Protein AF-A0AAQ3X7V9-F1 (afdb_monomer_lite)

InterPro domains:
  IPR043502 DNA/RNA polymerase superfamily [SSF56672] (32-116)

Foldseek 3Di:
DDDDDDPPVVVVVVVVPPDDDDCPVVVVVVCVVCVVVPDPDPDDPPDDPDDDDFDFDPPDDDDDDQADDDDPVVVVLVVPDPDPPPVVPPARAWDWDQDPVRRIDTDGDPPCVVGGD

pLDDT: mean 70.52, std 15.32, range [35.88, 89.69]

Sequence (117 aa):
MGKMQLSRSESLCKSVMLLGSSNFHLYSTLFRQFAPLFASVDGLPLVRGCEHCIPLIRRAKPISVRPYRYPPALKTEIEQPDSAQLKSLLFPNVVVFKKKDRSWQPVVDYYLNALTI

Organism: NCBI:txid547442

Structure (mmCIF, N/CA/C/O backbone):
data_AF-A0AAQ3X7V9-F1
#
_entry.id   AF-A0AAQ3X7V9-F1
#
loop_
_atom_site.group_PDB
_atom_site.id
_atom_site.type_symbol
_atom_site.label_atom_id
_atom_site.label_alt_id
_atom_site.label_comp_id
_atom_site.label_asym_id
_atom_site.label_entity_id
_atom_site.label_seq_id
_atom_site.pdbx_PDB_ins_code
_atom_site.Cartn_x
_atom_site.Cartn_y
_atom_site.Cartn_z
_atom_site.occupancy
_atom_site.B_iso_or_equiv
_atom_site.auth_seq_id
_atom_site.auth_comp_id
_atom_site.auth_asym_id
_atom_site.auth_atom_id
_atom_site.pdbx_PDB_model_num
ATOM 1 N N . MET A 1 1 ? -1.681 7.524 35.721 1.00 35.88 1 MET A N 1
ATOM 2 C CA . MET A 1 1 ? -1.478 8.690 34.831 1.00 35.88 1 MET A CA 1
ATOM 3 C C . MET A 1 1 ? -1.351 8.178 33.405 1.00 35.88 1 MET A C 1
ATOM 5 O O . MET A 1 1 ? -0.570 7.265 33.202 1.00 35.88 1 MET A O 1
ATOM 9 N N . GLY A 1 2 ? -2.110 8.719 32.449 1.00 36.91 2 GLY A N 1
ATOM 10 C CA . GLY A 1 2 ? -1.960 8.370 31.030 1.00 36.91 2 GLY A CA 1
ATOM 11 C C . GLY A 1 2 ? -3.263 8.528 30.256 1.00 36.91 2 GLY A C 1
ATOM 12 O O . GLY A 1 2 ? -3.939 7.548 29.979 1.00 36.91 2 GLY A O 1
ATOM 13 N N . LYS A 1 3 ? -3.654 9.773 29.966 1.00 36.66 3 LYS A N 1
ATOM 14 C CA . LYS A 1 3 ? -4.829 10.073 29.138 1.00 36.66 3 LYS A CA 1
ATOM 15 C C . LYS A 1 3 ? -4.576 9.554 27.716 1.00 36.66 3 LYS A C 1
ATOM 17 O O . LYS A 1 3 ? -3.613 9.985 27.083 1.00 36.66 3 LYS A O 1
ATOM 22 N N . MET A 1 4 ? -5.436 8.652 27.240 1.00 39.94 4 MET A N 1
ATOM 23 C CA . MET A 1 4 ? -5.488 8.229 25.840 1.00 39.94 4 MET A CA 1
ATOM 24 C C . MET A 1 4 ? -5.704 9.468 24.964 1.00 39.94 4 MET A C 1
ATOM 26 O O . MET A 1 4 ? -6.615 10.262 25.197 1.00 39.94 4 MET A O 1
ATOM 30 N N . GLN A 1 5 ? -4.790 9.674 24.019 1.00 42.28 5 GLN A N 1
ATOM 31 C CA . GLN A 1 5 ? -4.822 10.779 23.072 1.00 42.28 5 GLN A CA 1
ATOM 32 C C . GLN A 1 5 ? -6.018 10.587 22.141 1.00 42.28 5 GLN A C 1
ATOM 34 O O . GLN A 1 5 ? -6.082 9.630 21.373 1.00 42.28 5 GLN A O 1
ATOM 39 N N . LEU A 1 6 ? -6.962 11.515 22.239 1.00 46.12 6 LEU A N 1
ATOM 40 C CA . LEU A 1 6 ? -8.086 11.657 21.331 1.00 46.12 6 LEU A CA 1
ATOM 41 C C . LEU A 1 6 ? -7.531 11.956 19.933 1.00 46.12 6 LEU A C 1
ATOM 43 O O . LEU A 1 6 ? -6.799 12.932 19.745 1.00 46.12 6 LEU A O 1
ATOM 47 N N . SER A 1 7 ? -7.825 11.085 18.970 1.00 38.53 7 SER A N 1
ATOM 48 C CA . SER A 1 7 ? -7.331 11.217 17.603 1.00 38.53 7 SER A CA 1
ATOM 49 C C . SER A 1 7 ?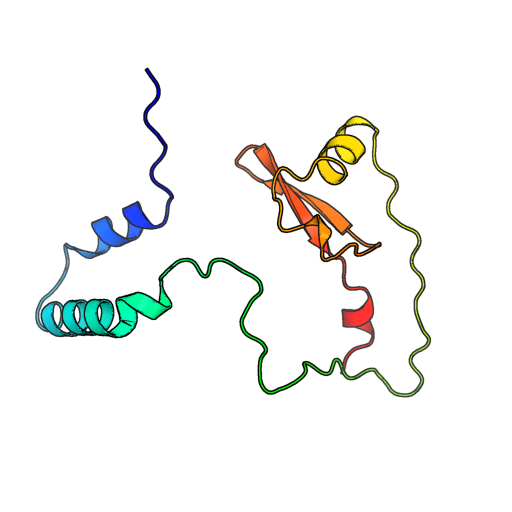 -7.808 12.535 16.974 1.00 38.53 7 SER A C 1
ATOM 51 O O . SER A 1 7 ? -8.907 13.027 17.224 1.00 38.53 7 SER A O 1
ATOM 53 N N . ARG A 1 8 ? -6.936 13.135 16.164 1.00 47.03 8 ARG A N 1
ATOM 54 C CA . ARG A 1 8 ? -7.014 14.486 15.578 1.00 47.03 8 ARG A CA 1
ATOM 55 C C . ARG A 1 8 ? -8.270 14.774 14.726 1.00 47.03 8 ARG A C 1
ATOM 57 O O . ARG A 1 8 ? -8.433 15.897 14.260 1.00 47.03 8 ARG A O 1
ATOM 64 N N . SER A 1 9 ? -9.136 13.785 14.508 1.00 44.12 9 SER A N 1
ATOM 65 C CA . SER A 1 9 ? -10.442 13.915 13.850 1.00 44.12 9 SER A CA 1
ATOM 66 C C . SER A 1 9 ? -11.537 14.426 14.796 1.00 44.12 9 SER A C 1
ATOM 68 O O . SER A 1 9 ? -12.422 15.157 14.357 1.00 44.12 9 SER A O 1
ATOM 70 N N . GLU A 1 10 ? -11.461 14.143 16.101 1.00 48.44 10 GLU A N 1
ATOM 71 C CA . GLU A 1 10 ? -12.469 14.612 17.067 1.00 48.44 10 GLU A CA 1
ATOM 72 C C . GLU A 1 10 ? -12.333 16.109 17.382 1.00 48.44 10 GLU A C 1
ATOM 74 O O . GLU A 1 10 ? -13.318 16.794 17.673 1.00 48.44 10 GLU A O 1
ATOM 79 N N . SER A 1 11 ? -11.115 16.649 17.293 1.00 43.53 11 SER A N 1
ATOM 80 C CA . SER A 1 11 ? -10.842 18.070 17.524 1.00 43.53 11 SER A CA 1
ATOM 81 C C . SER A 1 11 ? -11.347 18.970 16.393 1.00 43.53 11 SER A C 1
ATOM 83 O O . SER A 1 11 ? -11.712 20.113 16.663 1.00 43.53 11 SER A O 1
ATOM 85 N N . LEU A 1 12 ? -11.444 18.456 15.161 1.00 46.91 12 LEU A N 1
ATOM 86 C CA . LEU A 1 12 ? -12.012 19.186 14.021 1.00 46.91 12 LEU A CA 1
ATOM 87 C C . LEU A 1 12 ? -13.548 19.212 14.047 1.00 46.91 12 LEU A C 1
ATOM 89 O O . LEU A 1 12 ? -14.144 20.205 13.638 1.00 46.91 12 LEU A O 1
ATOM 93 N N . CYS A 1 13 ? -14.200 18.188 14.608 1.00 44.00 13 CYS A N 1
ATOM 94 C CA . CYS A 1 13 ? -15.653 18.217 14.820 1.00 44.00 13 CYS A CA 1
ATOM 95 C C . CYS A 1 13 ? -16.072 19.227 15.902 1.00 44.00 13 CYS A C 1
ATOM 97 O O . CYS A 1 13 ? -17.156 19.800 15.816 1.00 44.00 13 CYS A O 1
ATOM 99 N N . LYS A 1 14 ? -15.218 19.496 16.901 1.00 46.19 14 LYS A N 1
ATOM 100 C CA . LYS A 1 14 ? -15.521 20.477 17.960 1.00 46.19 14 LYS A CA 1
ATOM 101 C C . LYS A 1 14 ? -15.348 21.929 17.506 1.00 46.19 14 LYS A C 1
ATOM 103 O O . LYS A 1 14 ? -16.083 22.787 17.985 1.00 46.19 14 LYS A O 1
ATOM 108 N N . SER A 1 15 ? -14.436 22.221 16.573 1.00 42.69 15 SER A N 1
ATOM 109 C CA . SER A 1 15 ? -14.196 23.599 16.110 1.00 42.69 15 SER A CA 1
ATOM 110 C C . SER A 1 15 ? -15.219 24.114 15.090 1.00 42.69 15 SER A C 1
ATOM 112 O O . SER A 1 15 ? -15.290 25.318 14.871 1.00 42.69 15 SER A O 1
ATOM 114 N N . VAL A 1 16 ? -16.033 23.238 14.490 1.00 48.91 16 VAL A N 1
ATOM 115 C CA . VAL A 1 16 ? -17.086 23.616 13.520 1.00 48.91 16 VAL A CA 1
ATOM 116 C C . VAL A 1 16 ? -18.410 24.014 14.206 1.00 48.91 16 VAL A C 1
ATOM 118 O O . VAL A 1 16 ? -19.313 24.541 13.567 1.00 48.91 16 VAL A O 1
ATOM 121 N N . MET A 1 17 ? -18.529 23.856 15.529 1.00 51.91 17 MET A N 1
ATOM 122 C CA . MET A 1 17 ? -19.768 24.118 16.284 1.00 51.91 17 MET A CA 1
ATOM 123 C C . MET A 1 17 ? -20.067 25.604 16.582 1.00 51.91 17 MET A C 1
ATOM 125 O O . MET A 1 17 ? -21.051 25.876 17.263 1.00 51.91 17 MET A O 1
ATOM 129 N N . LEU A 1 18 ? -19.257 26.572 16.124 1.00 53.22 18 LEU A N 1
ATOM 130 C CA . LEU A 1 18 ? -19.369 27.975 16.575 1.00 53.22 18 LEU A CA 1
ATOM 131 C C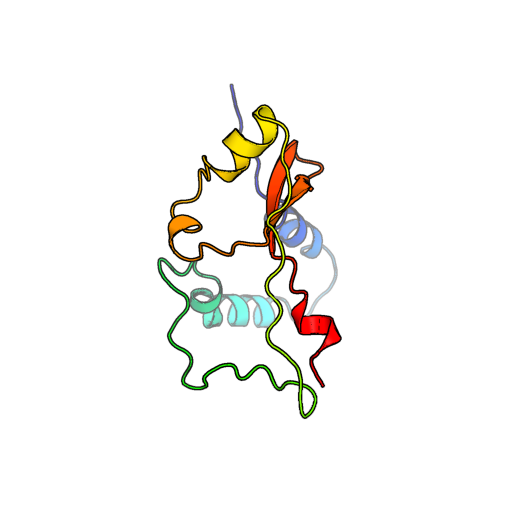 . LEU A 1 18 ? -19.630 29.040 15.498 1.00 53.22 18 LEU A C 1
ATOM 133 O O . LEU A 1 18 ? -19.545 30.223 15.814 1.00 53.22 18 LEU A O 1
ATOM 137 N N . LEU A 1 19 ? -20.014 28.686 14.266 1.00 47.62 19 LEU A N 1
ATOM 138 C CA . LEU A 1 19 ? -20.447 29.691 13.282 1.00 47.62 19 LEU A CA 1
ATOM 139 C C . LEU A 1 19 ? -21.633 29.206 12.426 1.00 47.62 19 LEU A C 1
ATOM 141 O O . LEU A 1 19 ? -21.465 28.379 11.540 1.00 47.62 19 LEU A O 1
ATOM 145 N N . GLY A 1 20 ? -22.814 29.798 12.653 1.00 51.19 20 GLY A N 1
ATOM 146 C CA . GLY A 1 20 ? -23.773 30.121 11.583 1.00 51.19 20 GLY A CA 1
ATOM 147 C C . GLY A 1 20 ? -24.838 29.086 11.176 1.00 51.19 20 GLY A C 1
ATOM 148 O O . GLY A 1 20 ? -24.643 28.294 10.266 1.00 51.19 20 GLY A O 1
ATOM 149 N N . SER A 1 21 ? -26.004 29.193 11.817 1.00 64.38 21 SER A N 1
ATOM 150 C CA . SER A 1 21 ? -27.395 29.183 11.312 1.00 64.38 21 SER A CA 1
ATOM 151 C C . SER A 1 21 ? -27.819 28.448 10.013 1.00 64.38 21 SER A C 1
ATOM 153 O O . SER A 1 21 ? -27.301 28.663 8.923 1.00 64.38 21 SER A O 1
ATOM 155 N N . SER A 1 22 ? -28.952 27.734 10.153 1.00 59.88 22 SER A N 1
ATOM 156 C CA . SER A 1 22 ? -29.918 27.167 9.175 1.00 59.88 22 SER A CA 1
ATOM 157 C C . SER A 1 22 ? -29.757 25.730 8.657 1.00 59.88 22 SER A C 1
ATOM 159 O O . SER A 1 22 ? -30.767 25.144 8.286 1.00 59.88 22 SER A O 1
ATOM 161 N N . ASN A 1 23 ? -28.584 25.090 8.737 1.00 58.94 23 ASN A N 1
ATOM 162 C CA . ASN A 1 23 ? -28.421 23.717 8.207 1.00 58.94 23 ASN A CA 1
ATOM 163 C C . ASN A 1 23 ? -27.938 22.663 9.217 1.00 58.94 23 ASN A C 1
ATOM 165 O O . ASN A 1 23 ? -27.809 21.493 8.867 1.00 58.94 23 ASN A O 1
ATOM 169 N N . PHE A 1 24 ? -27.716 23.030 10.483 1.00 67.50 24 PHE A N 1
ATOM 170 C CA . PHE A 1 24 ? -27.196 22.105 11.502 1.00 67.50 24 PHE A CA 1
ATOM 171 C C . PHE A 1 24 ? -28.068 20.850 11.680 1.00 67.50 24 PHE A C 1
ATOM 173 O O . PHE A 1 24 ? -27.550 19.744 11.811 1.00 67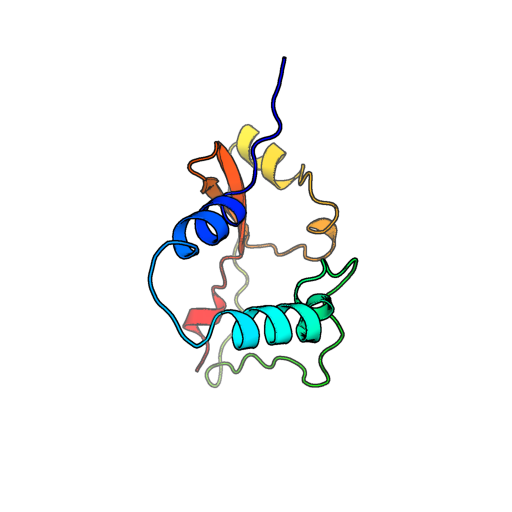.50 24 PHE A O 1
ATOM 180 N N . HIS A 1 25 ? -29.394 21.011 11.616 1.00 71.88 25 HIS A N 1
ATOM 181 C CA . HIS A 1 25 ? -30.337 19.896 11.720 1.00 71.88 25 HIS A CA 1
ATOM 182 C C . HIS A 1 25 ? -30.298 18.963 10.498 1.00 71.88 25 HIS A C 1
ATOM 184 O O . HIS A 1 25 ? -30.444 17.749 10.630 1.00 71.88 25 HIS A O 1
ATOM 190 N N . LEU A 1 26 ? -30.058 19.514 9.304 1.00 77.69 26 LEU A N 1
ATOM 191 C CA . LEU A 1 26 ? -29.916 18.731 8.078 1.00 77.69 26 LEU A CA 1
ATOM 192 C C . LEU A 1 26 ? -28.652 17.864 8.146 1.00 77.69 26 LEU A C 1
ATOM 194 O O . LEU A 1 26 ? -28.710 16.658 7.916 1.00 77.69 26 LEU A O 1
ATOM 198 N N . TYR A 1 27 ? -27.522 18.459 8.538 1.00 80.12 27 TYR A N 1
ATOM 199 C CA . TYR A 1 27 ? -26.257 17.739 8.679 1.00 80.12 27 TYR A CA 1
ATOM 200 C C . TYR A 1 27 ? -26.314 16.669 9.767 1.00 80.12 27 TYR A C 1
ATOM 202 O O . TYR A 1 27 ? -25.874 15.547 9.526 1.00 80.12 27 TYR A O 1
ATOM 210 N N . SER A 1 28 ? -26.885 16.964 10.938 1.00 80.12 28 SER A N 1
ATOM 211 C CA . SER A 1 28 ? -27.017 15.962 12.003 1.00 80.12 28 SER A CA 1
ATOM 212 C C . SER A 1 28 ? -27.898 14.783 11.578 1.00 80.12 28 SER A C 1
ATOM 214 O O . SER A 1 28 ? -27.578 13.633 11.885 1.00 80.12 28 SER A O 1
ATOM 216 N N . THR A 1 29 ? -28.954 15.044 10.803 1.00 84.06 29 THR A N 1
ATOM 217 C CA . THR A 1 29 ? -29.820 14.002 10.235 1.00 84.06 29 THR A CA 1
ATOM 218 C C . THR A 1 29 ? -29.073 13.142 9.216 1.00 84.06 29 THR A C 1
ATOM 220 O O . THR A 1 29 ? -29.146 11.915 9.294 1.00 84.06 29 THR A O 1
ATOM 223 N N . LEU A 1 30 ? -28.297 13.757 8.317 1.00 85.88 30 LEU A N 1
ATOM 224 C CA . LEU A 1 30 ? -27.475 13.046 7.331 1.00 85.88 30 LEU A CA 1
ATOM 225 C C . LEU A 1 30 ? -26.386 12.197 7.997 1.00 85.88 30 LEU A C 1
ATOM 227 O O . LEU A 1 30 ? -26.240 11.022 7.667 1.00 85.88 30 LEU A O 1
ATOM 231 N N . PHE A 1 31 ? -25.663 12.742 8.978 1.00 84.19 31 PHE A N 1
ATOM 232 C CA . PHE A 1 31 ? -24.665 11.976 9.730 1.00 84.19 31 PHE A CA 1
ATOM 233 C C . PHE A 1 31 ? -25.288 10.783 10.453 1.00 84.19 31 PHE A C 1
ATOM 235 O O . PHE A 1 31 ? -24.687 9.713 10.479 1.00 84.19 31 PHE A O 1
ATOM 242 N N . ARG A 1 32 ? -26.503 10.931 10.995 1.00 84.25 32 ARG A N 1
ATOM 243 C CA . ARG A 1 32 ? -27.222 9.813 11.615 1.00 84.25 32 ARG A CA 1
ATOM 244 C C . ARG A 1 32 ? -27.656 8.770 10.585 1.00 84.25 32 ARG A C 1
ATOM 246 O O . ARG A 1 32 ? -27.550 7.579 10.856 1.00 84.25 32 ARG A O 1
ATOM 253 N N . GLN A 1 33 ? -28.124 9.203 9.416 1.00 89.56 33 GLN A N 1
ATOM 254 C CA . GLN A 1 33 ? -28.554 8.315 8.334 1.00 89.56 33 GLN A CA 1
ATOM 255 C C . GLN A 1 33 ? -27.386 7.505 7.750 1.00 89.56 33 GLN A C 1
ATOM 257 O O . GLN A 1 33 ? -27.547 6.324 7.452 1.00 89.56 33 GLN A O 1
ATOM 262 N N . PHE A 1 34 ? -26.207 8.118 7.633 1.00 84.81 34 PHE A N 1
ATOM 263 C CA . PHE A 1 34 ? -24.999 7.494 7.090 1.00 84.81 34 PHE A CA 1
ATOM 264 C C . PHE A 1 34 ? -24.002 7.037 8.160 1.00 84.81 34 PHE A C 1
ATOM 266 O O . PHE A 1 34 ? -22.895 6.632 7.819 1.00 84.81 34 PHE A O 1
ATOM 273 N N . ALA A 1 35 ? -24.396 7.026 9.438 1.00 83.75 35 ALA A N 1
ATOM 274 C CA . ALA A 1 35 ? -23.604 6.486 10.542 1.00 83.75 35 ALA A CA 1
ATOM 275 C C . ALA A 1 35 ? -22.939 5.123 10.232 1.00 83.75 35 ALA A C 1
ATOM 277 O O . ALA A 1 35 ? -21.753 4.984 10.535 1.00 83.75 35 ALA A O 1
ATOM 278 N N . PRO A 1 36 ? -23.607 4.143 9.578 1.00 80.75 36 PRO A N 1
ATOM 279 C CA . PRO A 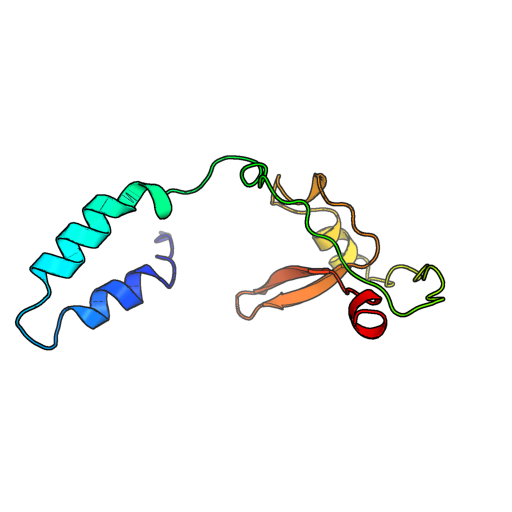1 36 ? -22.963 2.870 9.244 1.00 80.75 36 PRO A CA 1
ATOM 280 C C . PRO A 1 36 ? -21.843 2.968 8.194 1.00 80.75 36 PRO A C 1
A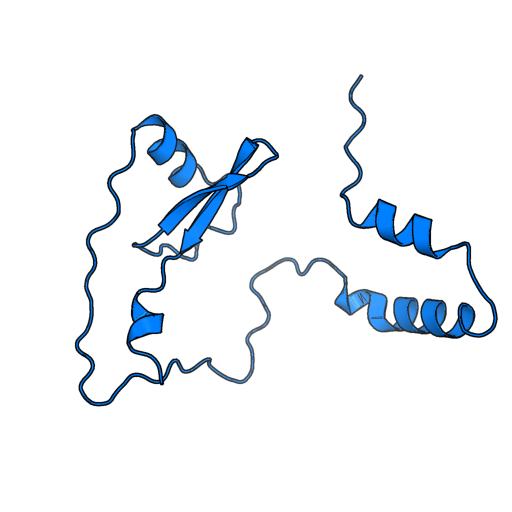TOM 282 O O . PRO A 1 36 ? -20.983 2.096 8.177 1.00 80.75 36 PRO A O 1
ATOM 285 N N . LEU A 1 37 ? -21.790 4.010 7.351 1.00 80.81 37 LEU A N 1
ATOM 286 C CA . LEU A 1 37 ? -20.683 4.203 6.395 1.00 80.81 37 LEU A CA 1
ATOM 287 C C . LEU A 1 37 ? -19.373 4.613 7.082 1.00 80.81 37 LEU A C 1
ATOM 289 O O . LEU A 1 37 ? -18.299 4.436 6.514 1.00 80.81 37 LEU A O 1
ATOM 293 N N . PHE A 1 38 ? -19.471 5.179 8.286 1.00 81.50 38 PHE A N 1
ATOM 294 C CA . PHE A 1 38 ? -18.327 5.602 9.095 1.00 81.50 38 PHE A CA 1
ATOM 295 C C . PHE A 1 38 ? -17.933 4.565 10.148 1.00 81.50 38 PHE A C 1
ATOM 297 O O . PHE A 1 38 ? -16.959 4.773 10.873 1.00 81.50 38 PHE A O 1
ATOM 304 N N . ALA A 1 39 ? -18.685 3.466 10.259 1.00 80.44 39 ALA A N 1
ATOM 305 C CA . ALA A 1 39 ? -18.309 2.363 11.123 1.00 80.44 39 ALA A CA 1
ATOM 306 C C . ALA A 1 39 ? -17.001 1.737 10.617 1.00 80.44 39 ALA A C 1
ATOM 308 O O . ALA A 1 39 ? -16.786 1.600 9.412 1.00 80.44 39 ALA A O 1
ATOM 309 N N . SER A 1 40 ? -16.124 1.356 11.549 1.00 73.06 40 SER A N 1
ATOM 310 C CA . SER A 1 40 ? -14.940 0.566 11.213 1.00 73.06 40 SER A CA 1
ATOM 311 C C . SER A 1 40 ? -15.401 -0.733 10.558 1.00 73.06 40 SER A C 1
ATOM 313 O O . SER A 1 40 ? -16.205 -1.466 11.130 1.00 73.06 40 SER A O 1
ATOM 315 N N . VAL A 1 41 ? -14.931 -0.998 9.342 1.00 71.50 41 VAL A N 1
ATOM 316 C CA . VAL A 1 41 ? -15.206 -2.265 8.667 1.00 71.50 41 VAL A CA 1
ATOM 317 C C . VAL A 1 41 ? -14.233 -3.296 9.222 1.00 71.50 41 VAL A C 1
ATOM 319 O O . VAL A 1 41 ? -13.033 -3.236 8.954 1.00 71.50 41 VAL A O 1
ATOM 322 N N . ASP A 1 42 ? -14.751 -4.240 10.000 1.00 61.38 42 ASP A N 1
ATOM 323 C CA . ASP A 1 42 ? -13.955 -5.325 10.566 1.00 61.38 42 ASP A CA 1
ATOM 324 C C . ASP A 1 42 ? -13.772 -6.429 9.513 1.00 61.38 42 ASP A C 1
ATOM 326 O O . ASP A 1 42 ? -14.592 -7.335 9.378 1.00 61.38 42 ASP A O 1
ATOM 330 N N . GLY A 1 43 ? -12.705 -6.335 8.715 1.00 67.81 43 GLY A N 1
ATOM 331 C CA . GLY A 1 43 ? -12.350 -7.366 7.736 1.00 67.81 43 GLY A CA 1
ATOM 332 C C . GLY A 1 43 ? -11.653 -6.834 6.486 1.00 67.81 43 GLY A C 1
ATOM 333 O O . GLY A 1 43 ? -11.232 -5.679 6.428 1.00 67.81 43 GLY A O 1
ATOM 334 N N . LEU A 1 44 ? -11.515 -7.695 5.471 1.00 63.28 44 LEU A N 1
ATOM 335 C CA . LEU A 1 44 ? -11.079 -7.250 4.147 1.00 63.28 44 LEU A CA 1
ATOM 336 C C . LEU A 1 44 ? -12.128 -6.289 3.564 1.00 63.28 44 LEU A C 1
ATOM 338 O O . LEU A 1 44 ? -13.326 -6.512 3.760 1.00 63.28 44 LEU A O 1
ATOM 342 N N . PRO A 1 45 ? -11.706 -5.244 2.830 1.00 66.06 45 PRO A N 1
ATOM 343 C CA . PRO A 1 45 ? -12.643 -4.376 2.136 1.00 66.06 45 PRO A CA 1
ATOM 344 C C . PRO A 1 45 ? -13.562 -5.231 1.259 1.00 66.06 45 PRO A C 1
ATOM 346 O O . PRO A 1 45 ? -13.095 -6.142 0.574 1.00 66.06 45 PRO A O 1
ATOM 349 N N . LEU A 1 46 ? -14.865 -4.938 1.322 1.00 68.88 46 LEU A N 1
ATOM 350 C CA . LEU A 1 46 ? -15.911 -5.614 0.555 1.00 68.88 46 LEU A CA 1
ATOM 351 C C . LEU A 1 46 ? -15.446 -5.870 -0.883 1.00 68.88 46 LEU A C 1
ATOM 353 O O . LEU A 1 46 ? -14.956 -4.953 -1.550 1.00 68.88 46 LEU A O 1
ATOM 357 N N . VAL A 1 47 ? -15.610 -7.114 -1.345 1.00 65.81 47 VAL A N 1
ATOM 358 C CA . VAL A 1 47 ? -15.356 -7.510 -2.735 1.00 65.81 47 VAL A CA 1
ATOM 359 C C . VAL A 1 47 ? -16.125 -6.546 -3.632 1.00 65.81 47 VAL A C 1
ATOM 361 O O . VAL A 1 47 ? -17.355 -6.509 -3.622 1.00 65.81 47 VAL A O 1
ATOM 364 N N . ARG A 1 48 ? -15.400 -5.705 -4.370 1.00 71.50 48 ARG A N 1
ATOM 365 C CA . ARG A 1 48 ? -16.018 -4.775 -5.313 1.00 71.50 48 ARG A CA 1
ATOM 366 C C . ARG A 1 48 ? -16.420 -5.573 -6.549 1.00 71.50 48 ARG A C 1
ATOM 368 O O . ARG A 1 48 ? -15.624 -6.361 -7.041 1.00 71.50 48 ARG A O 1
ATOM 375 N N . GLY A 1 49 ? -17.624 -5.340 -7.074 1.00 77.00 49 GLY A N 1
ATOM 376 C CA . GLY A 1 49 ? -18.109 -5.994 -8.302 1.00 77.00 49 GLY A CA 1
ATOM 377 C C . GLY A 1 49 ? -17.327 -5.625 -9.571 1.00 77.00 49 GLY A C 1
ATOM 378 O O . GLY A 1 49 ? -17.619 -6.144 -10.641 1.00 77.00 49 GLY A O 1
ATOM 379 N N . CYS A 1 50 ? -16.338 -4.737 -9.449 1.00 76.56 50 CYS A N 1
ATOM 380 C CA . CYS A 1 50 ? -15.408 -4.380 -10.505 1.00 76.56 50 CYS A CA 1
ATOM 381 C C . CYS A 1 50 ? -13.991 -4.716 -10.044 1.00 76.56 50 CYS A C 1
ATOM 383 O O . CYS A 1 50 ? -13.511 -4.175 -9.039 1.00 76.56 50 CYS A O 1
ATOM 385 N N . GLU A 1 51 ? -13.313 -5.571 -10.802 1.00 76.50 51 GLU A N 1
ATOM 386 C CA . GLU A 1 51 ? -11.884 -5.793 -10.635 1.00 76.50 51 GLU A CA 1
ATOM 387 C C . GLU A 1 51 ? -11.113 -4.551 -11.096 1.00 76.50 51 GLU A C 1
ATOM 389 O O . GLU A 1 51 ? -11.443 -3.916 -12.101 1.00 76.50 51 GLU A O 1
ATOM 394 N N . HIS A 1 52 ? -10.100 -4.157 -10.324 1.00 80.38 52 HIS A N 1
ATOM 395 C CA . HIS A 1 52 ? -9.253 -3.032 -10.694 1.00 80.38 52 HIS A CA 1
ATOM 396 C C . HIS A 1 52 ? -8.227 -3.491 -11.732 1.00 80.38 52 HIS A C 1
ATOM 398 O O . HIS A 1 52 ? -7.286 -4.210 -11.403 1.00 80.38 52 HIS A O 1
ATOM 404 N N . CYS A 1 53 ? -8.399 -3.054 -12.977 1.00 82.50 53 CYS A N 1
ATOM 405 C CA . CYS A 1 53 ? -7.424 -3.274 -14.039 1.00 82.50 53 CYS A CA 1
ATOM 406 C C . CYS A 1 53 ? -6.402 -2.130 -14.064 1.00 82.50 53 CYS A C 1
ATOM 408 O O . CYS A 1 53 ? -6.784 -0.962 -14.116 1.00 82.50 53 CYS A O 1
ATOM 410 N N . ILE A 1 54 ? -5.112 -2.470 -14.081 1.00 84.62 54 ILE A N 1
ATOM 411 C CA . ILE A 1 54 ? -4.002 -1.521 -14.243 1.00 84.62 54 ILE A CA 1
ATOM 412 C C . ILE A 1 54 ? -3.509 -1.622 -15.700 1.00 84.62 54 ILE A C 1
ATOM 414 O O . ILE A 1 54 ? -2.783 -2.568 -16.021 1.00 84.62 54 ILE A O 1
ATOM 418 N N . PRO A 1 55 ? -3.925 -0.724 -16.616 1.00 88.69 55 PRO A N 1
ATOM 419 C CA . PRO A 1 55 ? -3.534 -0.801 -18.021 1.00 88.69 55 PRO A CA 1
ATOM 420 C C . PRO A 1 55 ? -2.063 -0.409 -18.203 1.00 88.69 55 PRO A C 1
ATOM 422 O O . PRO A 1 55 ? -1.619 0.628 -17.716 1.00 88.69 55 PRO A O 1
ATOM 425 N N . LEU A 1 56 ? -1.309 -1.232 -18.933 1.00 88.94 56 LEU A N 1
ATOM 426 C CA . LEU A 1 56 ? 0.104 -0.989 -19.229 1.00 88.94 56 LEU A CA 1
ATOM 427 C C . LEU A 1 56 ? 0.300 -0.435 -20.645 1.00 88.94 56 LEU A C 1
ATOM 429 O O . LEU A 1 56 ? -0.454 -0.758 -21.567 1.00 88.94 56 LEU A O 1
ATOM 433 N N . ILE A 1 57 ? 1.375 0.331 -20.839 1.00 89.69 57 ILE A N 1
ATOM 434 C CA . ILE A 1 57 ? 1.852 0.749 -22.164 1.00 89.69 57 ILE A CA 1
ATOM 435 C C . ILE A 1 57 ? 2.090 -0.489 -23.045 1.00 89.69 57 ILE A C 1
ATOM 437 O O . ILE A 1 57 ? 2.586 -1.527 -22.594 1.00 89.69 57 ILE A O 1
ATOM 441 N N . ARG A 1 58 ? 1.745 -0.396 -24.338 1.00 85.31 58 ARG A N 1
ATOM 442 C CA . ARG A 1 58 ? 1.916 -1.508 -25.287 1.00 85.31 58 ARG A CA 1
ATOM 443 C C . ARG A 1 58 ? 3.376 -1.970 -25.295 1.00 85.31 58 ARG A C 1
ATOM 445 O O . ARG A 1 58 ? 4.277 -1.174 -25.539 1.00 85.31 58 ARG A O 1
ATOM 452 N N . ARG A 1 59 ? 3.586 -3.280 -25.112 1.00 86.75 59 ARG A N 1
ATOM 453 C CA . ARG A 1 59 ? 4.909 -3.941 -25.038 1.00 86.75 59 ARG A CA 1
ATOM 454 C C . ARG A 1 59 ? 5.709 -3.632 -23.761 1.00 86.75 59 ARG A C 1
ATOM 456 O O . ARG A 1 59 ? 6.923 -3.841 -23.758 1.00 86.75 59 ARG A O 1
ATOM 463 N N . ALA A 1 60 ? 5.056 -3.181 -22.687 1.00 84.81 60 ALA A N 1
ATOM 464 C CA . ALA A 1 60 ? 5.677 -3.103 -21.368 1.00 84.81 60 ALA A CA 1
ATOM 465 C C . ALA A 1 60 ? 6.259 -4.470 -20.967 1.00 84.81 60 ALA A C 1
ATOM 467 O O . ALA A 1 60 ? 5.600 -5.505 -21.083 1.00 84.81 60 ALA A O 1
ATOM 468 N N . LYS A 1 61 ? 7.519 -4.473 -20.526 1.00 86.44 61 LYS A N 1
ATOM 469 C CA . LYS A 1 61 ? 8.193 -5.675 -20.025 1.00 86.44 61 LYS A CA 1
ATOM 470 C C . LYS A 1 61 ? 7.937 -5.810 -18.522 1.00 86.44 61 LYS A C 1
ATOM 472 O O . LYS A 1 61 ? 7.901 -4.786 -17.839 1.00 86.44 61 LYS A O 1
ATOM 477 N N . PRO A 1 62 ? 7.802 -7.037 -17.991 1.00 84.62 62 PRO A N 1
ATOM 478 C CA . PRO A 1 62 ? 7.695 -7.236 -16.552 1.00 8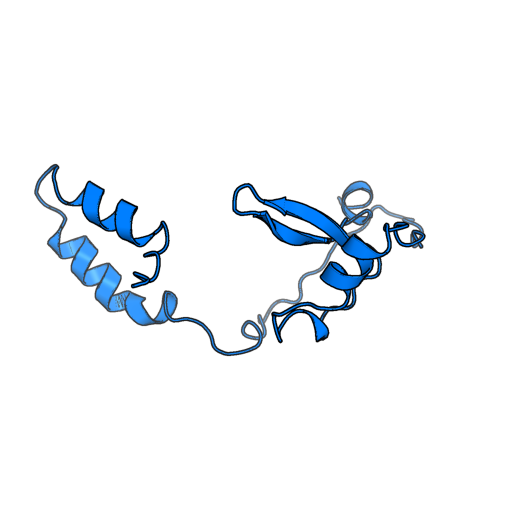4.62 62 PRO A CA 1
ATOM 479 C C . PRO A 1 62 ? 8.957 -6.708 -15.858 1.00 84.62 62 PRO A C 1
ATOM 481 O O . PRO A 1 62 ? 10.077 -7.033 -16.259 1.00 84.62 62 PRO A O 1
ATOM 484 N N . ILE A 1 63 ? 8.769 -5.883 -14.827 1.00 80.38 63 ILE A N 1
ATOM 485 C CA . ILE A 1 63 ? 9.861 -5.341 -14.018 1.00 80.38 63 ILE A CA 1
ATOM 486 C C . ILE A 1 63 ? 9.988 -6.188 -12.753 1.00 80.38 63 ILE A C 1
ATOM 488 O O . ILE A 1 63 ? 9.063 -6.264 -11.950 1.00 80.38 63 ILE A O 1
ATOM 492 N N . SER A 1 64 ? 11.166 -6.777 -12.555 1.00 84.06 64 SER A N 1
ATOM 493 C CA . SER A 1 64 ? 11.564 -7.375 -11.282 1.00 84.06 64 SER A CA 1
ATOM 494 C C . SER A 1 64 ? 12.570 -6.452 -10.604 1.00 84.06 64 SER A C 1
ATOM 496 O O . SER A 1 64 ? 13.736 -6.413 -10.999 1.00 84.06 64 SER A O 1
ATOM 498 N N . VAL A 1 65 ? 12.125 -5.694 -9.598 1.00 80.69 65 VAL A N 1
ATOM 499 C CA . VAL A 1 65 ? 13.008 -4.815 -8.818 1.00 80.69 65 VAL A CA 1
ATOM 500 C C . VAL A 1 65 ? 13.566 -5.571 -7.620 1.00 80.69 65 VAL A C 1
ATOM 502 O O . VAL A 1 65 ? 12.871 -6.342 -6.964 1.00 80.69 65 VAL A O 1
ATOM 505 N N . ARG A 1 66 ? 14.856 -5.364 -7.346 1.00 83.12 66 ARG A N 1
ATOM 506 C CA . ARG A 1 66 ? 15.498 -5.911 -6.154 1.00 83.12 66 ARG A CA 1
ATOM 507 C C . ARG A 1 66 ? 14.950 -5.192 -4.912 1.00 83.12 66 ARG A C 1
ATOM 509 O O . ARG A 1 66 ? 15.010 -3.964 -4.890 1.00 83.12 66 ARG A O 1
ATOM 516 N N . PRO A 1 67 ? 14.525 -5.917 -3.862 1.00 81.94 67 PRO A N 1
ATOM 517 C CA . PRO A 1 67 ? 14.098 -5.294 -2.615 1.00 81.94 67 PRO A CA 1
ATOM 518 C C . PRO A 1 67 ? 15.167 -4.364 -2.027 1.00 81.94 67 PRO A C 1
ATOM 520 O O . PRO A 1 67 ? 16.373 -4.629 -2.131 1.00 81.94 67 PRO A O 1
ATOM 523 N N . TYR A 1 68 ? 14.717 -3.292 -1.378 1.00 83.75 68 TYR A N 1
ATOM 524 C CA . TYR A 1 68 ? 15.589 -2.329 -0.712 1.00 83.75 68 TYR A CA 1
ATOM 525 C C . TYR A 1 68 ? 16.418 -2.980 0.405 1.00 83.75 68 TYR A C 1
ATOM 527 O O . TYR A 1 68 ? 15.964 -3.878 1.117 1.00 83.75 68 TYR A O 1
ATOM 535 N N . ARG A 1 69 ? 17.664 -2.517 0.572 1.00 83.75 69 ARG A N 1
ATOM 536 C CA . ARG A 1 69 ? 18.543 -2.955 1.665 1.00 83.75 69 ARG A CA 1
ATOM 537 C C . ARG A 1 69 ? 18.300 -2.091 2.893 1.00 83.75 69 ARG A C 1
ATOM 539 O O . ARG A 1 69 ? 18.611 -0.904 2.874 1.00 83.75 69 ARG A O 1
ATOM 546 N N . TYR A 1 70 ? 17.802 -2.708 3.959 1.00 83.00 70 TYR A N 1
ATOM 547 C CA . TYR A 1 70 ? 17.512 -2.020 5.211 1.00 83.00 70 TYR A CA 1
ATOM 548 C C . TYR A 1 70 ? 18.560 -2.276 6.293 1.00 83.00 70 TYR A C 1
ATOM 550 O O . TYR A 1 70 ? 19.035 -3.407 6.422 1.00 83.00 70 TYR A O 1
ATOM 558 N N . PRO A 1 71 ? 18.904 -1.254 7.102 1.00 83.88 71 PRO A N 1
ATOM 559 C CA . PRO A 1 71 ? 19.632 -1.459 8.347 1.00 83.88 71 PRO A CA 1
ATOM 560 C C . PRO A 1 71 ? 18.863 -2.429 9.259 1.00 83.88 71 PRO A C 1
ATOM 562 O O . PRO A 1 71 ? 17.629 -2.387 9.258 1.00 83.88 71 PRO A O 1
ATOM 565 N N . PRO A 1 72 ? 19.541 -3.255 10.078 1.00 82.94 72 PRO A N 1
ATOM 566 C CA . PRO A 1 72 ? 18.886 -4.280 10.897 1.00 82.94 72 PRO A CA 1
ATOM 567 C C . PRO A 1 72 ? 17.735 -3.750 11.762 1.00 82.94 72 PRO A C 1
ATOM 569 O O . PRO A 1 72 ? 16.674 -4.358 11.786 1.00 82.94 72 PRO A O 1
ATOM 572 N N . ALA A 1 73 ? 17.907 -2.575 12.378 1.00 76.62 73 ALA A N 1
ATOM 573 C CA . ALA A 1 73 ? 16.885 -1.934 13.209 1.00 76.62 73 ALA A CA 1
ATOM 574 C C . ALA A 1 73 ? 15.619 -1.515 12.439 1.00 76.62 73 ALA A C 1
ATOM 576 O O . ALA A 1 73 ? 14.542 -1.457 13.013 1.00 76.62 73 ALA A O 1
ATOM 577 N N . LEU A 1 74 ? 15.732 -1.207 11.145 1.00 76.19 74 LEU A N 1
ATOM 578 C CA . LEU A 1 74 ? 14.579 -0.858 10.311 1.00 76.19 74 LEU A CA 1
ATOM 579 C C . LEU A 1 74 ? 13.949 -2.106 9.684 1.00 76.19 74 LEU A C 1
ATOM 581 O O . LEU A 1 74 ? 12.739 -2.171 9.502 1.00 76.19 74 LEU A O 1
ATOM 585 N N . LYS A 1 75 ? 14.769 -3.122 9.400 1.00 77.44 75 LYS A N 1
ATOM 586 C CA . LYS A 1 75 ? 14.308 -4.434 8.948 1.00 77.44 75 LYS A CA 1
ATOM 587 C C . LYS A 1 75 ? 13.406 -5.096 9.995 1.00 77.44 75 LYS A C 1
ATOM 589 O O . LYS A 1 75 ? 12.352 -5.598 9.627 1.00 77.44 75 LYS A O 1
ATOM 594 N N . THR A 1 76 ? 13.766 -5.024 11.278 1.00 73.50 76 THR A N 1
ATOM 595 C CA . THR A 1 76 ? 12.928 -5.543 12.371 1.00 73.50 76 THR A CA 1
ATOM 596 C C . THR A 1 76 ? 11.571 -4.853 12.447 1.00 73.50 76 THR A C 1
ATOM 598 O O . THR A 1 76 ? 10.586 -5.532 12.670 1.00 73.50 76 THR A O 1
ATOM 601 N N . GLU A 1 77 ? 11.493 -3.546 12.194 1.00 71.38 77 GLU A N 1
ATOM 602 C CA . GLU A 1 77 ? 10.229 -2.783 12.205 1.00 71.38 77 GLU A CA 1
ATOM 603 C C . GLU A 1 77 ? 9.324 -3.143 11.012 1.00 71.38 77 GLU A C 1
ATOM 605 O O . GLU A 1 77 ? 8.103 -3.182 11.132 1.00 71.38 77 GLU A O 1
ATOM 610 N N . ILE A 1 78 ? 9.915 -3.443 9.849 1.00 69.69 78 ILE A N 1
ATOM 611 C CA . ILE A 1 78 ? 9.177 -3.944 8.675 1.00 69.69 78 ILE A CA 1
ATOM 612 C C . ILE A 1 78 ? 8.667 -5.369 8.919 1.00 69.69 78 ILE A C 1
ATOM 614 O O . ILE A 1 78 ? 7.558 -5.704 8.509 1.00 69.69 78 ILE A O 1
ATOM 618 N N . GLU A 1 79 ? 9.490 -6.211 9.547 1.00 71.25 79 GLU A N 1
ATOM 619 C CA . GLU A 1 79 ? 9.195 -7.624 9.822 1.00 71.25 79 GLU A CA 1
ATOM 620 C C . GLU A 1 79 ? 8.320 -7.833 11.068 1.00 71.25 79 GLU A C 1
ATOM 622 O O . GLU A 1 79 ? 7.677 -8.878 11.185 1.00 71.25 79 GLU A O 1
ATOM 627 N N . GLN A 1 80 ? 8.232 -6.836 11.955 1.00 68.44 80 GLN A N 1
ATOM 628 C CA . GLN A 1 80 ? 7.317 -6.765 13.100 1.00 68.44 80 GLN A CA 1
ATOM 629 C C . GLN A 1 80 ? 6.173 -5.768 12.840 1.00 68.44 80 GLN A C 1
ATOM 631 O O . GLN A 1 80 ? 6.032 -4.776 13.554 1.00 68.44 80 GLN A O 1
ATOM 636 N N . PRO A 1 81 ? 5.313 -5.986 11.830 1.00 60.50 81 PRO A N 1
ATOM 637 C CA . PRO A 1 81 ? 4.122 -5.178 11.703 1.00 60.50 81 PRO A CA 1
ATOM 638 C C . PRO A 1 81 ? 3.165 -5.530 12.849 1.00 60.50 81 PRO A C 1
ATOM 640 O O . PRO A 1 81 ? 2.486 -6.556 12.806 1.00 60.50 81 PRO A O 1
ATOM 643 N N . ASP A 1 82 ? 3.033 -4.634 13.828 1.00 55.69 82 ASP A N 1
ATOM 644 C CA . ASP A 1 82 ? 2.012 -4.679 14.895 1.00 55.69 82 ASP A CA 1
ATOM 645 C C . ASP A 1 82 ? 0.561 -4.602 14.368 1.00 55.69 82 ASP A C 1
ATOM 647 O O . ASP A 1 82 ? -0.407 -4.608 15.126 1.00 55.69 82 ASP A O 1
ATOM 651 N N . SER A 1 83 ? 0.376 -4.557 13.048 1.00 51.56 83 SER A N 1
ATOM 652 C CA . SER A 1 83 ? -0.928 -4.640 12.406 1.00 51.56 83 SER A CA 1
ATOM 653 C C . SER A 1 83 ? -1.117 -6.022 11.783 1.00 51.56 83 SER A C 1
ATOM 655 O O . SER A 1 83 ? -0.490 -6.389 10.789 1.00 51.56 83 SER A O 1
ATOM 657 N N . ALA A 1 84 ? -2.064 -6.781 12.338 1.00 50.22 84 ALA A N 1
ATOM 658 C CA . ALA A 1 84 ? -2.526 -8.067 11.813 1.00 50.22 84 ALA A CA 1
ATOM 659 C C . ALA A 1 84 ? -2.939 -8.027 10.319 1.00 50.22 84 ALA A C 1
ATOM 661 O O . ALA A 1 84 ? -3.044 -9.069 9.679 1.00 50.22 84 ALA A O 1
ATOM 662 N N . GLN A 1 85 ? -3.134 -6.833 9.747 1.00 53.59 85 GLN A N 1
ATOM 663 C CA . GLN A 1 85 ? -3.564 -6.606 8.367 1.00 53.59 85 GLN A CA 1
ATOM 664 C C . GLN A 1 85 ? -2.428 -6.661 7.323 1.00 53.59 85 GLN A C 1
ATOM 666 O O . GLN A 1 85 ? -2.698 -6.974 6.162 1.00 53.59 85 GLN A O 1
ATOM 671 N N . LEU A 1 86 ? -1.162 -6.423 7.699 1.00 53.03 86 LEU A N 1
ATOM 672 C CA . LEU A 1 86 ? -0.051 -6.342 6.729 1.00 53.03 86 LEU A CA 1
ATOM 673 C C . LEU A 1 86 ? 0.461 -7.704 6.236 1.00 53.03 86 LEU A C 1
ATOM 675 O O . LEU A 1 86 ? 1.089 -7.778 5.184 1.00 53.03 86 LEU A O 1
ATOM 679 N N . LYS A 1 87 ? 0.152 -8.801 6.940 1.00 49.31 87 LYS A N 1
ATOM 680 C CA . LYS A 1 87 ? 0.588 -10.153 6.543 1.00 49.31 87 LYS A CA 1
ATOM 681 C C . LYS A 1 87 ? -0.058 -10.651 5.244 1.00 49.31 87 LYS A C 1
ATOM 683 O O . LYS A 1 87 ? 0.474 -11.565 4.627 1.00 49.31 87 LYS A O 1
ATOM 688 N N . SER A 1 88 ? -1.186 -10.068 4.828 1.00 45.16 88 SER A N 1
ATOM 689 C CA . SER A 1 88 ? -1.917 -10.513 3.630 1.00 45.16 88 SER A CA 1
ATOM 690 C C . SER A 1 88 ? -1.355 -9.964 2.312 1.00 45.16 88 SER A C 1
ATOM 692 O O . SER A 1 88 ? -1.648 -10.507 1.251 1.00 45.16 88 SER A O 1
ATOM 694 N N . LEU A 1 89 ? -0.527 -8.916 2.360 1.00 52.66 89 LEU A N 1
ATOM 695 C CA . LEU A 1 89 ? -0.055 -8.179 1.186 1.00 52.66 89 LEU A CA 1
ATOM 696 C C . LEU A 1 89 ? 1.473 -8.068 1.229 1.00 52.66 89 LEU A C 1
ATOM 698 O O . LEU A 1 89 ? 2.047 -7.009 1.482 1.00 52.66 89 LEU A O 1
ATOM 702 N N . LEU A 1 90 ? 2.139 -9.204 1.016 1.00 57.47 90 LEU A N 1
ATOM 703 C CA . LEU A 1 90 ? 3.596 -9.320 0.994 1.00 57.47 90 LEU A CA 1
ATOM 704 C C . LEU A 1 90 ? 4.157 -8.738 -0.320 1.00 57.47 90 LEU A C 1
ATOM 706 O O . LEU A 1 90 ? 4.561 -9.463 -1.228 1.00 57.47 90 LEU A O 1
ATOM 710 N N . PHE A 1 91 ? 4.138 -7.413 -0.459 1.00 63.59 91 PHE A N 1
ATOM 711 C CA . PHE A 1 91 ? 4.741 -6.749 -1.612 1.00 63.59 91 PHE A CA 1
ATOM 712 C C . PHE A 1 91 ? 6.266 -6.664 -1.440 1.00 63.59 91 PHE A C 1
ATOM 714 O O . PHE A 1 91 ? 6.736 -6.189 -0.407 1.00 63.59 91 PHE A O 1
ATOM 721 N N . PRO A 1 92 ? 7.067 -7.070 -2.441 1.00 63.38 92 PRO A N 1
ATOM 722 C CA . PRO A 1 92 ? 8.529 -7.076 -2.328 1.00 63.38 92 PRO A CA 1
ATOM 723 C C . PRO A 1 92 ? 9.149 -5.666 -2.291 1.00 63.38 92 PRO A C 1
ATOM 725 O O . PRO A 1 92 ? 10.286 -5.507 -1.848 1.00 63.38 92 PRO A O 1
ATOM 728 N N . ASN A 1 93 ? 8.406 -4.642 -2.726 1.00 73.56 93 ASN A N 1
ATOM 729 C CA . ASN A 1 93 ? 8.893 -3.273 -2.912 1.00 73.56 93 ASN A CA 1
ATOM 730 C C . ASN A 1 93 ? 8.258 -2.315 -1.896 1.00 73.56 93 ASN A C 1
ATOM 732 O O . ASN A 1 93 ? 7.481 -1.435 -2.256 1.00 73.56 93 ASN A O 1
ATOM 736 N N . VAL A 1 94 ? 8.553 -2.501 -0.614 1.00 79.00 94 VAL A N 1
ATOM 737 C CA . VAL A 1 94 ? 8.098 -1.591 0.448 1.00 79.00 94 VAL A CA 1
ATOM 738 C C . VAL A 1 94 ? 9.235 -0.658 0.818 1.00 79.00 94 VAL A C 1
ATOM 740 O O . VAL A 1 94 ? 10.334 -1.148 1.057 1.00 79.00 94 VAL A O 1
ATOM 743 N N . VAL A 1 95 ? 8.952 0.643 0.894 1.00 80.94 95 VAL A N 1
ATOM 744 C CA . VAL A 1 95 ? 9.768 1.730 1.458 1.00 80.94 95 VAL A CA 1
ATOM 745 C C . VAL A 1 95 ? 9.158 2.177 2.779 1.00 80.94 95 VAL A C 1
ATOM 747 O O . VAL A 1 95 ? 7.940 2.248 2.909 1.00 80.94 95 VAL A O 1
ATOM 750 N N . VAL A 1 96 ? 9.983 2.489 3.775 1.00 80.12 96 VAL A N 1
ATOM 751 C CA . VAL A 1 96 ? 9.489 2.933 5.084 1.00 80.12 96 VAL A CA 1
ATOM 752 C C . VAL A 1 96 ? 9.789 4.400 5.300 1.00 80.12 96 VAL A C 1
ATOM 754 O O . VAL A 1 96 ? 10.923 4.852 5.143 1.00 80.12 96 VAL A O 1
ATOM 757 N N . PHE A 1 97 ? 8.772 5.123 5.751 1.00 81.44 97 PHE A N 1
ATOM 758 C CA . PHE A 1 97 ? 8.902 6.508 6.168 1.00 81.44 97 PHE A CA 1
ATOM 759 C C . PHE A 1 97 ? 8.638 6.636 7.662 1.00 81.44 97 PHE A C 1
ATOM 761 O O . PHE A 1 97 ? 7.723 6.017 8.212 1.00 81.44 97 PHE A O 1
ATOM 768 N N . LYS A 1 98 ? 9.437 7.471 8.329 1.00 82.00 98 LYS A N 1
ATOM 769 C CA . LYS A 1 98 ? 9.205 7.834 9.724 1.00 82.00 98 LYS A CA 1
ATOM 770 C C . LYS A 1 98 ? 8.206 8.983 9.774 1.00 82.00 98 LYS A C 1
ATOM 772 O O . LYS A 1 98 ? 8.496 10.076 9.287 1.00 82.00 98 LYS A O 1
ATOM 777 N N . LYS A 1 99 ? 7.038 8.755 10.373 1.00 85.06 99 LYS A N 1
ATOM 778 C CA . LYS A 1 99 ? 6.075 9.831 10.632 1.00 85.06 99 LYS A CA 1
ATOM 779 C C . LYS A 1 99 ? 6.612 10.794 11.688 1.00 85.06 99 LYS A C 1
ATOM 781 O O . LYS A 1 99 ? 7.463 10.448 12.510 1.00 85.06 99 LYS A O 1
ATOM 786 N N . LYS A 1 100 ? 6.019 11.991 11.731 1.00 87.94 100 LYS A N 1
ATOM 787 C CA . LYS A 1 100 ? 6.238 12.973 12.806 1.00 87.94 100 LYS A CA 1
ATOM 788 C C . LYS A 1 100 ? 5.943 12.388 14.193 1.00 87.94 100 LYS A C 1
ATOM 790 O O . LYS A 1 100 ? 6.660 12.684 15.143 1.00 87.94 100 LYS A O 1
ATOM 795 N N . ASP A 1 101 ? 4.965 11.490 14.271 1.00 81.50 101 ASP A N 1
ATOM 796 C CA . ASP A 1 101 ? 4.543 10.803 15.498 1.00 81.50 101 ASP A CA 1
ATOM 797 C C . ASP A 1 101 ? 5.508 9.675 15.921 1.00 81.50 101 ASP A C 1
ATOM 799 O O . ASP A 1 101 ? 5.199 8.879 16.800 1.00 81.50 101 ASP A O 1
ATOM 803 N N . ARG A 1 102 ? 6.695 9.600 15.295 1.00 75.81 102 ARG A N 1
ATOM 804 C CA . ARG A 1 102 ? 7.760 8.597 15.490 1.00 75.81 102 ARG A CA 1
ATOM 805 C C . ARG A 1 102 ? 7.404 7.161 15.102 1.00 75.81 102 ARG A C 1
ATOM 807 O O . ARG A 1 102 ? 8.305 6.331 15.111 1.00 75.81 102 ARG A O 1
ATOM 814 N N . SER A 1 103 ? 6.169 6.891 14.692 1.00 79.12 103 SER A N 1
ATOM 815 C CA . SER A 1 103 ? 5.766 5.616 14.097 1.00 79.12 103 SER A CA 1
ATOM 816 C C . SER A 1 103 ? 6.332 5.438 12.684 1.00 79.12 103 SER A C 1
ATOM 818 O O . SER A 1 103 ? 6.443 6.410 11.925 1.00 79.12 103 SER A O 1
ATOM 820 N N . TRP A 1 104 ? 6.590 4.195 12.294 1.00 76.75 104 TRP A N 1
ATOM 821 C CA . TRP A 1 104 ? 6.960 3.827 10.931 1.00 76.75 104 TRP A CA 1
ATOM 822 C C . TRP A 1 104 ? 5.719 3.555 10.077 1.00 76.75 104 TRP A C 1
ATOM 824 O O . TRP A 1 104 ? 4.750 2.964 10.548 1.00 76.75 104 TRP A O 1
ATOM 834 N N . GLN A 1 105 ? 5.728 4.006 8.823 1.00 79.25 105 GLN A N 1
ATOM 835 C CA . GLN A 1 105 ? 4.687 3.684 7.851 1.00 79.25 105 GLN A CA 1
ATOM 836 C C . GLN A 1 105 ? 5.315 2.973 6.650 1.00 79.25 105 GLN A C 1
ATOM 838 O O . GLN A 1 105 ? 6.108 3.601 5.939 1.00 79.25 105 GLN A O 1
ATOM 843 N N . PRO A 1 106 ? 4.968 1.697 6.405 1.00 78.00 106 PRO A N 1
ATOM 844 C CA . PRO A 1 106 ? 5.335 1.029 5.168 1.00 78.00 106 PRO A CA 1
ATOM 845 C C . PRO A 1 106 ? 4.516 1.616 4.013 1.00 78.00 106 PRO A C 1
ATOM 847 O O . PRO A 1 106 ? 3.299 1.784 4.110 1.00 78.00 106 PRO A O 1
ATOM 850 N N . VAL A 1 107 ? 5.194 1.939 2.921 1.00 80.12 107 VAL A N 1
ATOM 851 C CA . VAL A 1 107 ? 4.625 2.464 1.679 1.00 80.12 107 VAL A CA 1
ATOM 852 C C . VAL A 1 107 ? 5.142 1.599 0.540 1.00 80.12 107 VAL A C 1
ATOM 854 O O . VAL A 1 107 ? 6.343 1.386 0.420 1.00 80.12 107 VAL A O 1
ATOM 857 N N . VAL A 1 108 ? 4.246 1.079 -0.293 1.00 83.75 108 VAL A N 1
ATOM 858 C CA . VAL A 1 108 ? 4.639 0.302 -1.474 1.00 83.75 108 VAL A CA 1
ATOM 859 C C . VAL A 1 108 ? 5.110 1.260 -2.565 1.00 83.75 108 VAL A C 1
ATOM 861 O O . VAL A 1 108 ? 4.393 2.198 -2.914 1.00 83.75 108 VAL A O 1
ATOM 864 N N . ASP A 1 109 ? 6.304 1.018 -3.100 1.00 82.31 109 ASP A N 1
ATOM 865 C CA . ASP A 1 109 ? 6.815 1.720 -4.274 1.00 82.31 109 ASP A CA 1
ATOM 866 C C . ASP A 1 109 ? 6.307 1.025 -5.546 1.00 82.31 109 ASP A C 1
ATOM 868 O O . ASP A 1 109 ? 6.722 -0.085 -5.904 1.00 82.31 109 ASP A O 1
ATOM 872 N N . TYR A 1 110 ? 5.347 1.667 -6.211 1.00 82.50 110 TYR A N 1
ATOM 873 C CA . TYR A 1 110 ? 4.733 1.166 -7.435 1.00 82.50 110 TYR A CA 1
ATOM 874 C C . TYR A 1 110 ? 5.515 1.649 -8.658 1.00 82.50 110 TYR A C 1
ATOM 876 O O . TYR A 1 110 ? 5.086 2.556 -9.370 1.00 82.50 110 TYR A O 1
ATOM 884 N N . TYR A 1 111 ? 6.621 0.970 -8.975 1.00 79.19 111 TYR A N 1
ATOM 885 C CA . TYR A 1 111 ? 7.367 1.192 -10.228 1.00 79.19 111 TYR A CA 1
ATOM 886 C C . TYR A 1 111 ? 6.502 1.061 -11.493 1.00 79.19 111 TYR A C 1
ATOM 888 O O . TYR A 1 111 ? 6.853 1.588 -12.547 1.00 79.19 111 TYR A O 1
ATOM 896 N N . LEU A 1 112 ? 5.356 0.376 -11.388 1.00 83.00 112 LEU A N 1
ATOM 897 C CA . LEU A 1 112 ? 4.366 0.259 -12.455 1.00 83.00 112 LEU A CA 1
ATOM 898 C C . LEU A 1 112 ? 3.768 1.609 -12.865 1.00 83.00 112 LEU A C 1
ATOM 900 O O . LEU A 1 112 ? 3.387 1.737 -14.020 1.00 83.00 112 LEU A O 1
ATOM 904 N N . ASN A 1 113 ? 3.756 2.620 -11.989 1.00 84.81 113 ASN A N 1
ATOM 905 C CA . ASN A 1 113 ? 3.184 3.940 -12.287 1.00 84.81 113 ASN A CA 1
ATOM 906 C C . ASN A 1 113 ? 3.869 4.637 -13.478 1.00 84.81 113 ASN A C 1
ATOM 908 O O . ASN A 1 113 ? 3.261 5.465 -14.146 1.00 84.81 113 ASN A O 1
ATOM 912 N N . ALA A 1 114 ? 5.132 4.305 -13.766 1.00 84.62 114 ALA A N 1
ATOM 913 C CA . ALA A 1 114 ? 5.844 4.810 -14.943 1.00 84.62 114 ALA A CA 1
ATOM 914 C C . ALA A 1 114 ? 5.464 4.077 -16.246 1.00 84.62 114 ALA A C 1
ATOM 916 O O . ALA A 1 114 ? 5.796 4.534 -17.337 1.00 84.62 114 ALA A O 1
ATOM 917 N N . LEU A 1 115 ? 4.814 2.916 -16.134 1.00 84.00 115 LEU A N 1
ATOM 918 C CA . LEU A 1 115 ? 4.406 2.054 -17.244 1.00 84.00 115 LEU A CA 1
ATOM 919 C C . LEU A 1 115 ? 2.891 2.046 -17.476 1.00 84.00 115 LEU A C 1
ATOM 921 O O . LEU A 1 115 ? 2.421 1.320 -18.354 1.00 84.00 115 LEU A O 1
ATOM 925 N N . THR A 1 116 ? 2.139 2.805 -16.688 1.00 85.56 116 THR A N 1
ATOM 926 C CA . THR A 1 116 ? 0.686 2.940 -16.800 1.00 85.56 116 THR A CA 1
ATOM 927 C C . THR A 1 116 ? 0.311 4.099 -17.718 1.00 85.56 116 THR A C 1
ATOM 929 O O . THR A 1 116 ? 1.022 5.102 -17.759 1.00 85.56 116 THR A O 1
ATOM 932 N N . ILE A 1 117 ? -0.781 3.931 -18.470 1.00 77.38 117 ILE A N 1
ATOM 933 C CA . ILE A 1 117 ? -1.345 4.927 -19.405 1.00 77.38 117 ILE A CA 1
ATOM 934 C C . ILE A 1 117 ? -2.345 5.825 -18.677 1.00 77.38 117 ILE A C 1
ATOM 936 O O . ILE A 1 117 ? -3.126 5.270 -17.871 1.00 77.38 117 ILE A O 1
#

Radius of gyration: 21.22 Å; chains: 1; bounding box: 50×41×60 Å

Secondary structure (DSSP, 8-state):
-------TTHHHHHHGGGS--SSHHHHHHHHHHTGGGGS---SS----SS----PBPTTPPPP-PPPP---HHHHHHHH--S-TTGGG---S-EEEEE-TTS-EEEEE--GGGGTB-